Protein AF-A0A8B6DSH9-F1 (afdb_monomer_lite)

Sequence (135 aa):
MNLYIEGAKVLNAVKQKKSSVKTLVYSSQYDNKKQLLALVCETLRYGSYLSDIADKVDLLKTEHLLKYDNSLAEALLFDFLIGKKGLVRAGRLKQTMTRHKTDIQKAYQKICEEAGVTSLSEVMDEQGLMTRCTK

Secondary structure (DSSP, 8-state):
--HHHHHHHHHHHHHTTSS-HHHHHHTSS-S-HHHHHHHHHHHHHTHHHHHHHHHHTTHHHH-TTTTT-HHHHHHHHHHHHT-TT-S-S-THHHHHHHHTHHHHHHHHHHHHHHTT-SSHHHHHHHHTTS-----

Radius of gyration: 14.53 Å; chains: 1; bounding box: 32×36×32 Å

Organism: Mytilus galloprovincialis (NCBI:txid29158)

Foldseek 3Di:
DFLLVLLLVLLVCVVVVVDDSLVSLVPTPDPCSVVSSVLNVQLVLCVVVQLQLCVQLVLLVVDPVCVVGSSSSSSQLCCCAVNPVHDDPVPVSVVSCVVCVVSSVVSQVVVCVVLVHPGPVVSSVVVVPPPPPDD

pLDDT: mean 79.42, std 13.48, range [35.94, 90.69]

Structure (mmCIF, N/CA/C/O backbone):
data_AF-A0A8B6DSH9-F1
#
_entry.id   AF-A0A8B6DSH9-F1
#
loop_
_atom_site.group_PDB
_atom_site.id
_atom_site.type_symbol
_atom_site.label_atom_id
_atom_site.label_alt_id
_atom_site.label_comp_id
_atom_site.label_asym_id
_atom_site.label_entity_id
_atom_site.label_seq_id
_atom_site.pdbx_PDB_ins_code
_atom_site.Cartn_x
_atom_site.Cartn_y
_atom_site.Cartn_z
_atom_site.occupancy
_atom_site.B_iso_or_equiv
_atom_site.auth_seq_id
_atom_site.auth_comp_id
_atom_site.auth_asym_id
_atom_site.auth_atom_id
_atom_site.pdbx_PDB_model_num
ATOM 1 N N . MET A 1 1 ? 14.110 3.887 -13.548 1.00 70.69 1 MET A N 1
ATOM 2 C CA . MET A 1 1 ? 12.747 3.330 -13.345 1.00 70.69 1 MET A CA 1
ATOM 3 C C . MET A 1 1 ? 12.158 3.810 -12.025 1.00 70.69 1 MET A C 1
ATOM 5 O O . MET A 1 1 ? 12.915 4.137 -11.118 1.00 70.69 1 MET A O 1
ATOM 9 N N . ASN A 1 2 ? 10.829 3.880 -11.918 1.00 84.44 2 ASN A N 1
ATOM 10 C CA . ASN A 1 2 ? 10.150 4.242 -10.670 1.00 84.44 2 ASN A CA 1
ATOM 11 C C . ASN A 1 2 ? 10.091 3.022 -9.729 1.00 84.44 2 ASN A C 1
ATOM 13 O O . ASN A 1 2 ? 9.741 1.931 -10.178 1.00 84.44 2 ASN A O 1
ATOM 17 N N . LEU A 1 3 ? 10.420 3.218 -8.447 1.00 86.88 3 LEU A N 1
ATOM 18 C CA . LEU A 1 3 ? 10.449 2.173 -7.418 1.00 86.88 3 LEU A CA 1
ATOM 19 C C . LEU A 1 3 ? 9.116 1.417 -7.334 1.00 86.88 3 LEU A C 1
ATOM 21 O O . LEU A 1 3 ? 9.118 0.192 -7.326 1.00 86.88 3 LEU A O 1
ATOM 25 N N . TYR A 1 4 ? 7.992 2.136 -7.317 1.00 88.19 4 TYR A N 1
ATOM 26 C CA . TYR A 1 4 ? 6.668 1.529 -7.132 1.00 88.19 4 TYR A CA 1
ATOM 27 C C . TYR A 1 4 ? 6.225 0.715 -8.344 1.00 88.19 4 TYR A C 1
ATOM 29 O O . TYR A 1 4 ? 5.637 -0.346 -8.186 1.00 88.19 4 TYR A O 1
ATOM 37 N N . ILE A 1 5 ? 6.552 1.175 -9.554 1.00 87.94 5 ILE A N 1
ATOM 38 C CA . ILE A 1 5 ? 6.211 0.460 -10.791 1.00 87.94 5 ILE A CA 1
ATOM 39 C C . ILE A 1 5 ? 6.993 -0.856 -10.864 1.00 87.94 5 ILE A C 1
ATOM 41 O O . ILE A 1 5 ? 6.425 -1.900 -11.171 1.00 87.94 5 ILE A O 1
ATOM 45 N N . GLU A 1 6 ? 8.287 -0.831 -10.538 1.00 89.56 6 GLU A N 1
ATOM 46 C CA . GLU A 1 6 ? 9.083 -2.060 -10.459 1.00 89.56 6 GLU A CA 1
ATOM 47 C C . GLU A 1 6 ? 8.635 -2.959 -9.298 1.00 89.56 6 GLU A C 1
ATOM 49 O O . GLU A 1 6 ? 8.566 -4.175 -9.458 1.00 89.56 6 GLU A O 1
ATOM 54 N N . GLY A 1 7 ? 8.252 -2.377 -8.158 1.00 89.56 7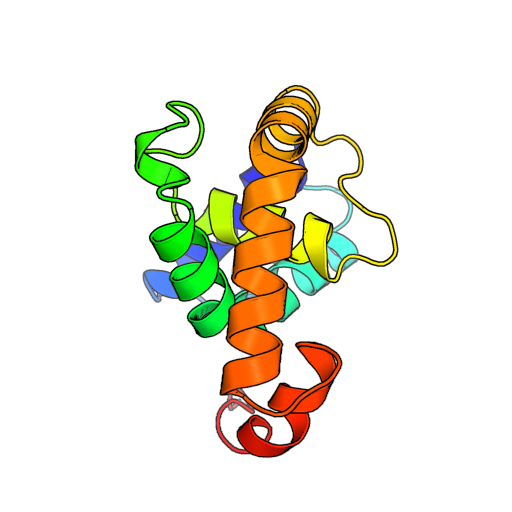 GLY A N 1
ATOM 55 C CA . GLY A 1 7 ? 7.665 -3.101 -7.028 1.00 89.56 7 GLY A CA 1
ATOM 56 C C . GLY A 1 7 ? 6.388 -3.837 -7.413 1.00 89.56 7 GLY A C 1
ATOM 57 O O . GLY A 1 7 ? 6.275 -5.030 -7.154 1.00 89.56 7 GLY A O 1
ATOM 58 N N . ALA A 1 8 ? 5.473 -3.165 -8.114 1.00 90.00 8 ALA A N 1
ATOM 59 C CA . ALA A 1 8 ? 4.231 -3.750 -8.608 1.00 90.00 8 ALA A CA 1
ATOM 60 C C . ALA A 1 8 ? 4.483 -4.916 -9.571 1.00 90.00 8 ALA A C 1
ATOM 62 O O . ALA A 1 8 ? 3.851 -5.963 -9.446 1.00 90.00 8 ALA A O 1
ATOM 63 N N . LYS A 1 9 ? 5.458 -4.787 -10.484 1.00 90.12 9 LYS A N 1
ATOM 64 C CA . LYS A 1 9 ? 5.860 -5.885 -11.380 1.00 90.12 9 LYS A CA 1
ATOM 65 C C . LYS A 1 9 ? 6.345 -7.105 -10.603 1.00 90.12 9 LYS A C 1
ATOM 67 O O . LYS A 1 9 ? 5.926 -8.224 -10.903 1.00 90.12 9 LYS A O 1
ATOM 72 N N . VAL A 1 10 ? 7.209 -6.896 -9.607 1.00 90.69 10 VAL A N 1
ATOM 73 C CA . VAL A 1 10 ? 7.704 -7.979 -8.749 1.00 90.69 10 VAL A CA 1
ATOM 74 C C . VAL A 1 10 ? 6.549 -8.596 -7.960 1.00 90.69 10 VAL A C 1
ATOM 76 O O . VAL A 1 10 ? 6.392 -9.811 -7.991 1.00 90.69 10 VAL A O 1
ATOM 79 N N . LEU A 1 11 ? 5.707 -7.786 -7.316 1.00 89.50 11 LEU A N 1
ATOM 80 C CA . LEU A 1 11 ? 4.532 -8.240 -6.565 1.00 89.50 11 LEU A CA 1
ATOM 81 C C . LEU A 1 11 ? 3.591 -9.084 -7.430 1.00 89.50 11 LEU A C 1
ATOM 83 O O . LEU A 1 11 ? 3.210 -10.179 -7.027 1.00 89.50 11 LEU A O 1
ATOM 87 N N . ASN A 1 12 ? 3.278 -8.629 -8.644 1.00 89.62 12 ASN A N 1
ATOM 88 C CA . ASN A 1 12 ? 2.464 -9.380 -9.598 1.00 89.62 12 ASN A CA 1
ATOM 89 C C . ASN A 1 12 ? 3.114 -10.719 -9.965 1.00 89.62 12 ASN A C 1
ATOM 91 O O . ASN A 1 12 ? 2.434 -11.742 -9.997 1.00 89.62 12 ASN A O 1
ATOM 95 N N . ALA A 1 13 ? 4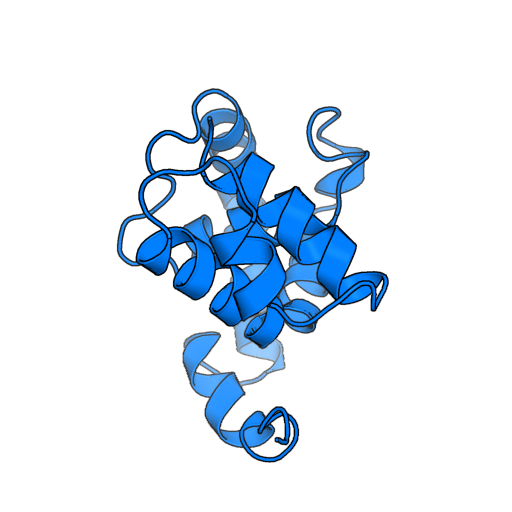.426 -10.744 -10.213 1.00 89.12 13 ALA A N 1
ATOM 96 C CA . ALA A 1 13 ? 5.143 -11.978 -10.524 1.00 89.12 13 ALA A CA 1
ATOM 97 C C . ALA A 1 13 ? 5.181 -12.961 -9.337 1.00 89.12 13 ALA A C 1
ATOM 99 O O . ALA A 1 13 ? 5.041 -14.168 -9.546 1.00 89.12 13 ALA A O 1
ATOM 100 N N . VAL A 1 14 ? 5.298 -12.453 -8.105 1.00 87.94 14 VAL A N 1
ATOM 101 C CA . VAL A 1 14 ? 5.214 -13.252 -6.870 1.00 87.94 14 VAL A CA 1
ATOM 102 C C . VAL A 1 14 ? 3.803 -13.812 -6.683 1.00 87.94 14 VAL A C 1
ATOM 104 O O . VAL A 1 14 ? 3.654 -15.012 -6.462 1.00 87.94 14 VAL A O 1
ATOM 107 N N . LYS A 1 15 ? 2.761 -12.984 -6.835 1.00 83.75 15 LYS A N 1
ATOM 108 C CA . LYS A 1 15 ? 1.350 -13.410 -6.754 1.00 83.75 15 LYS A CA 1
ATOM 109 C C . LYS A 1 15 ? 1.008 -14.461 -7.817 1.00 83.75 15 LYS A C 1
ATOM 111 O O . LYS A 1 15 ? 0.276 -15.403 -7.538 1.00 83.75 15 LYS A O 1
ATOM 116 N N . GLN A 1 16 ? 1.607 -14.356 -9.005 1.00 86.81 16 GLN A N 1
ATOM 117 C CA . GLN A 1 16 ? 1.513 -15.350 -10.083 1.00 86.81 16 GLN A CA 1
ATOM 118 C C . GLN A 1 16 ? 2.400 -16.592 -9.863 1.00 86.81 16 GLN A C 1
ATOM 120 O O . GLN A 1 16 ? 2.490 -17.432 -10.755 1.00 86.81 16 GLN A O 1
ATOM 125 N N . LYS A 1 17 ? 3.075 -16.716 -8.710 1.00 84.00 17 LYS A N 1
ATOM 126 C CA . LYS A 1 17 ? 3.975 -17.827 -8.352 1.00 84.00 17 LYS A CA 1
ATOM 127 C C . LYS A 1 17 ? 5.065 -18.108 -9.398 1.00 84.00 17 LYS A C 1
ATOM 129 O O . LYS A 1 17 ? 5.512 -19.242 -9.534 1.00 84.00 17 LYS A O 1
ATOM 134 N N . LYS A 1 18 ? 5.519 -17.082 -10.131 1.00 82.62 18 LYS A N 1
ATOM 135 C CA . LYS A 1 18 ? 6.534 -17.245 -11.188 1.00 82.62 18 LYS A CA 1
ATOM 136 C C . LYS A 1 18 ? 7.903 -17.623 -10.628 1.00 82.62 18 LYS A C 1
ATOM 138 O O . LYS A 1 18 ? 8.610 -18.420 -11.232 1.00 82.62 18 LYS A O 1
ATOM 143 N N . SER A 1 19 ? 8.289 -17.025 -9.502 1.00 86.38 19 SER A N 1
ATOM 144 C CA . SER A 1 19 ? 9.536 -17.315 -8.786 1.00 86.38 19 SER A CA 1
ATOM 145 C C . SER A 1 19 ? 9.564 -16.618 -7.417 1.00 86.38 19 SER A C 1
ATOM 147 O O . SER A 1 19 ? 8.630 -15.905 -7.046 1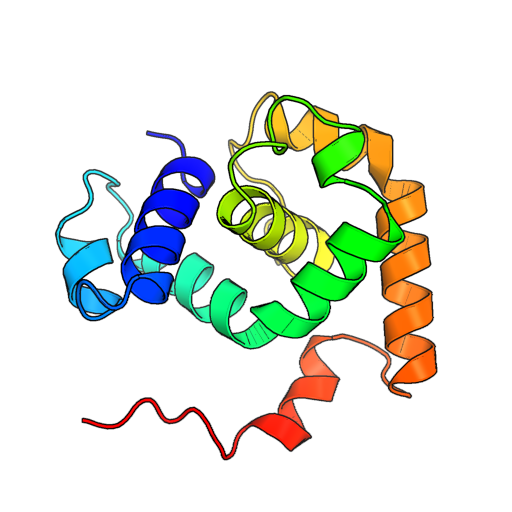.00 86.38 19 SER A O 1
ATOM 149 N N . SER A 1 20 ? 10.631 -16.847 -6.644 1.00 85.81 20 SER A N 1
ATOM 150 C CA . SER A 1 20 ? 10.825 -16.232 -5.326 1.00 85.81 20 SER A CA 1
ATOM 151 C C . SER A 1 20 ? 11.075 -14.720 -5.416 1.00 85.81 20 SER A C 1
ATOM 153 O O . SER A 1 20 ? 11.696 -14.230 -6.363 1.00 85.81 20 SER A O 1
ATOM 155 N N . VAL A 1 21 ? 10.655 -13.986 -4.376 1.00 86.50 21 VAL A N 1
ATOM 156 C CA . VAL A 1 21 ? 10.796 -12.523 -4.265 1.00 86.50 21 VAL A CA 1
ATOM 157 C C . VAL A 1 21 ? 12.240 -12.081 -4.505 1.00 86.50 21 VAL A C 1
ATOM 159 O O . VAL A 1 21 ? 12.479 -11.151 -5.272 1.00 86.50 21 VAL A O 1
ATOM 162 N N . LYS A 1 22 ? 13.220 -12.770 -3.898 1.00 86.31 22 LYS A N 1
ATOM 163 C CA . LYS A 1 22 ? 14.644 -12.446 -4.077 1.00 86.31 22 LYS A CA 1
ATOM 164 C C . LYS A 1 22 ? 15.029 -12.501 -5.553 1.00 86.31 22 LYS A C 1
ATOM 166 O O . LYS A 1 22 ? 15.527 -11.511 -6.078 1.00 86.31 22 LYS A O 1
ATOM 171 N N . THR A 1 23 ? 14.757 -13.614 -6.228 1.00 89.44 23 THR A N 1
ATOM 172 C CA . THR A 1 23 ? 15.109 -13.813 -7.641 1.00 89.44 23 THR A CA 1
ATOM 173 C C . THR A 1 23 ? 14.519 -12.718 -8.528 1.00 89.44 23 THR A C 1
ATOM 175 O O . THR A 1 23 ? 15.233 -12.138 -9.342 1.00 89.44 23 THR A O 1
ATOM 178 N N . LEU A 1 24 ? 13.248 -12.366 -8.319 1.00 88.56 24 LEU A N 1
ATOM 179 C CA . LEU A 1 24 ? 12.567 -11.319 -9.086 1.00 88.56 24 LEU A CA 1
ATOM 180 C C . LEU A 1 24 ? 13.153 -9.925 -8.842 1.00 88.56 24 LEU A C 1
ATOM 182 O O . LEU A 1 24 ? 13.316 -9.150 -9.783 1.00 88.56 24 LEU A O 1
ATOM 186 N N . VAL A 1 25 ? 13.514 -9.605 -7.598 1.00 89.00 25 VAL A N 1
ATOM 187 C CA . VAL A 1 25 ? 14.140 -8.320 -7.264 1.00 89.00 25 VAL A CA 1
ATOM 188 C C . VAL A 1 25 ? 15.533 -8.207 -7.879 1.00 89.00 25 VAL A C 1
ATOM 190 O O . VAL A 1 25 ? 15.847 -7.181 -8.487 1.00 89.00 25 VAL A O 1
ATOM 193 N N . TYR A 1 26 ? 16.362 -9.247 -7.760 1.00 88.50 26 TYR A N 1
ATOM 194 C CA . TYR A 1 26 ? 17.705 -9.256 -8.350 1.00 88.50 26 TYR A CA 1
ATOM 195 C C . TYR A 1 26 ? 17.663 -9.231 -9.881 1.00 88.50 26 TYR A C 1
ATOM 197 O O . TYR A 1 26 ? 18.505 -8.572 -10.485 1.00 88.50 26 TYR A O 1
ATOM 205 N N . SER A 1 27 ? 16.647 -9.847 -10.489 1.00 87.38 27 SER A N 1
ATOM 206 C CA . SER A 1 27 ? 16.400 -9.796 -11.933 1.00 87.38 27 SER A CA 1
ATOM 207 C C . SER A 1 27 ? 15.806 -8.468 -12.423 1.00 87.38 27 SER A C 1
ATOM 209 O O . SER A 1 27 ? 15.724 -8.263 -13.635 1.00 87.38 27 SER A O 1
ATOM 211 N N . SER A 1 28 ? 15.353 -7.572 -11.538 1.00 87.44 28 SER A N 1
ATOM 212 C CA . SER A 1 28 ? 14.778 -6.290 -11.966 1.00 87.44 28 SER A CA 1
ATOM 213 C C . SER A 1 28 ? 15.854 -5.359 -12.538 1.00 87.44 28 SER A C 1
ATOM 215 O O . SER A 1 28 ? 17.049 -5.580 -12.345 1.00 87.44 28 SER A O 1
ATOM 217 N N . GLN A 1 29 ? 15.461 -4.261 -13.180 1.00 84.06 29 GLN A N 1
ATOM 218 C CA . GLN A 1 29 ? 16.410 -3.225 -13.623 1.00 84.06 29 GLN A CA 1
ATOM 219 C C . GLN A 1 29 ? 16.541 -2.055 -12.635 1.00 84.06 29 GLN A C 1
ATOM 221 O O . GLN A 1 29 ? 17.139 -1.031 -12.941 1.00 84.06 29 GLN A O 1
ATOM 226 N N . TYR A 1 30 ? 15.975 -2.180 -11.432 1.00 86.69 30 TYR A N 1
ATOM 227 C CA . TYR A 1 30 ? 16.062 -1.137 -10.413 1.00 86.69 30 TYR A CA 1
ATOM 228 C C . TYR A 1 30 ? 17.406 -1.185 -9.674 1.00 86.69 30 TYR A C 1
ATOM 230 O O . TYR A 1 30 ? 17.767 -2.246 -9.167 1.00 86.69 30 TYR A O 1
ATOM 238 N N . ASP A 1 31 ? 18.115 -0.060 -9.561 1.00 85.56 31 ASP A N 1
ATOM 239 C CA . ASP A 1 31 ? 19.457 -0.002 -8.957 1.00 85.56 31 ASP A CA 1
ATOM 240 C C . ASP A 1 31 ? 19.471 -0.446 -7.484 1.00 85.56 31 ASP A C 1
ATOM 242 O O . ASP A 1 31 ? 20.241 -1.315 -7.071 1.00 85.56 31 ASP A O 1
ATOM 246 N N . ASN A 1 32 ? 18.561 0.098 -6.671 1.00 88.12 32 ASN A N 1
ATOM 247 C CA . ASN A 1 32 ? 18.531 -0.157 -5.231 1.00 88.12 32 ASN A CA 1
ATOM 248 C C . ASN A 1 32 ? 17.746 -1.434 -4.891 1.00 88.12 32 ASN A C 1
ATOM 250 O O . ASN A 1 32 ? 16.634 -1.384 -4.360 1.00 88.12 32 ASN A O 1
ATOM 254 N N . LYS A 1 33 ? 18.356 -2.600 -5.135 1.00 88.25 33 LYS A N 1
ATOM 255 C CA . LYS A 1 33 ? 17.769 -3.927 -4.849 1.00 88.25 33 LYS A CA 1
ATOM 256 C C . LYS A 1 33 ? 17.261 -4.079 -3.419 1.00 88.25 33 LYS A C 1
ATOM 258 O O . LYS A 1 33 ? 16.168 -4.591 -3.211 1.00 88.25 33 LYS A O 1
ATOM 263 N N . LYS A 1 34 ? 18.025 -3.598 -2.433 1.00 87.50 34 LYS A N 1
ATOM 264 C CA . LYS A 1 34 ? 17.645 -3.666 -1.011 1.00 87.50 34 LYS A CA 1
ATOM 265 C C . LYS A 1 34 ? 16.353 -2.900 -0.724 1.00 87.50 34 LYS A C 1
ATOM 267 O O . LYS A 1 34 ? 15.507 -3.396 0.008 1.00 87.50 34 LYS A O 1
ATOM 272 N N . GLN A 1 35 ? 16.198 -1.718 -1.322 1.00 87.31 35 GLN A N 1
ATOM 273 C CA . GLN A 1 35 ? 15.005 -0.891 -1.147 1.00 87.31 35 GLN A CA 1
ATOM 274 C C . GLN A 1 35 ? 13.784 -1.538 -1.802 1.00 87.31 35 GLN A C 1
ATOM 276 O O . GLN A 1 35 ? 12.721 -1.584 -1.194 1.00 87.31 35 GLN A O 1
ATOM 281 N N . LEU A 1 36 ? 13.949 -2.073 -3.015 1.00 88.56 36 LEU A N 1
ATOM 282 C CA . LEU A 1 36 ? 12.881 -2.782 -3.715 1.00 88.56 36 LEU A CA 1
ATOM 283 C C . LEU A 1 36 ? 12.455 -4.047 -2.959 1.00 88.56 36 LEU A C 1
ATOM 285 O O . LEU A 1 36 ? 11.264 -4.281 -2.790 1.00 88.56 36 LEU A O 1
ATOM 289 N N . LEU A 1 37 ? 13.418 -4.831 -2.464 1.00 87.88 37 LEU A N 1
ATOM 290 C CA . LEU A 1 37 ? 13.142 -6.028 -1.672 1.00 87.88 37 LEU A CA 1
ATOM 291 C C . LEU A 1 37 ? 12.376 -5.692 -0.392 1.00 87.88 37 LEU A C 1
ATOM 293 O O . LEU A 1 37 ? 11.393 -6.361 -0.098 1.00 87.88 37 LEU A O 1
ATOM 297 N N . ALA A 1 38 ? 12.808 -4.661 0.341 1.00 88.25 38 ALA A N 1
ATOM 298 C CA . ALA A 1 38 ? 12.128 -4.218 1.555 1.00 88.25 38 ALA A CA 1
ATOM 299 C C . ALA A 1 38 ? 10.679 -3.813 1.256 1.00 88.25 38 ALA A C 1
ATOM 301 O O . ALA A 1 38 ? 9.768 -4.383 1.845 1.00 88.25 38 ALA A O 1
ATOM 302 N N . LEU A 1 39 ? 10.469 -2.937 0.265 1.00 87.75 39 LEU A N 1
ATOM 303 C CA . LEU A 1 39 ? 9.134 -2.476 -0.118 1.00 87.75 39 LEU A CA 1
ATOM 304 C C . LEU A 1 39 ? 8.209 -3.642 -0.489 1.00 87.75 39 LEU A C 1
ATOM 306 O O . LEU A 1 39 ? 7.078 -3.706 -0.017 1.00 87.75 39 LEU A O 1
ATOM 310 N N . VAL A 1 40 ? 8.681 -4.574 -1.321 1.00 89.06 40 VAL A N 1
ATOM 311 C CA . VAL A 1 40 ? 7.879 -5.723 -1.770 1.00 89.06 40 VAL A CA 1
ATOM 312 C C . VAL A 1 40 ? 7.555 -6.656 -0.606 1.00 89.06 40 VAL A C 1
ATOM 314 O O . VAL A 1 40 ? 6.403 -7.053 -0.453 1.00 89.06 40 VAL A O 1
ATOM 317 N N . CYS A 1 41 ? 8.546 -7.000 0.221 1.00 87.56 41 CYS A N 1
ATOM 318 C CA . CYS A 1 41 ? 8.333 -7.870 1.375 1.00 87.56 41 CYS A CA 1
ATOM 319 C C . CYS A 1 41 ? 7.350 -7.252 2.368 1.00 87.56 41 CYS A C 1
ATOM 321 O O . CYS A 1 41 ? 6.448 -7.945 2.827 1.00 87.56 41 CYS A O 1
ATOM 323 N N . GLU A 1 42 ? 7.500 -5.965 2.679 1.00 86.56 42 GLU A N 1
ATOM 324 C CA . GLU A 1 42 ? 6.585 -5.270 3.580 1.00 86.56 42 GLU A CA 1
ATOM 325 C C . GLU A 1 42 ? 5.176 -5.194 2.982 1.00 86.56 42 GLU A C 1
ATOM 327 O O . GLU A 1 42 ? 4.220 -5.576 3.648 1.00 86.56 42 GLU A O 1
ATOM 332 N N . THR A 1 43 ? 5.040 -4.833 1.704 1.00 88.75 43 THR A N 1
ATOM 333 C CA . THR A 1 43 ? 3.730 -4.775 1.031 1.00 88.75 43 THR A CA 1
ATOM 334 C C . THR A 1 43 ? 3.015 -6.129 1.062 1.00 88.75 43 THR A C 1
ATOM 336 O O . THR A 1 43 ? 1.841 -6.187 1.409 1.00 88.75 43 THR A O 1
ATOM 339 N N . LEU A 1 44 ? 3.716 -7.234 0.771 1.00 86.50 44 LEU A N 1
ATOM 340 C CA . LEU A 1 44 ? 3.143 -8.585 0.866 1.00 86.50 44 LEU A CA 1
ATOM 341 C C . LEU A 1 44 ? 2.707 -8.925 2.291 1.00 86.50 44 LEU A C 1
ATOM 343 O O . LEU A 1 44 ? 1.692 -9.589 2.480 1.00 86.50 44 LEU A O 1
ATOM 347 N N . ARG A 1 45 ? 3.466 -8.466 3.290 1.00 83.62 45 ARG A N 1
ATOM 348 C CA . ARG A 1 45 ? 3.187 -8.722 4.704 1.00 83.62 45 ARG A CA 1
ATOM 349 C C . ARG A 1 45 ? 1.868 -8.081 5.149 1.00 83.62 45 ARG A C 1
ATOM 351 O O . ARG A 1 45 ? 1.162 -8.670 5.956 1.00 83.62 45 ARG A O 1
ATOM 358 N N . TYR A 1 46 ? 1.539 -6.904 4.617 1.00 83.06 46 TYR A N 1
ATOM 359 C CA . TYR A 1 46 ? 0.299 -6.174 4.911 1.00 83.06 46 TYR A CA 1
ATOM 360 C C . TYR A 1 46 ? -0.769 -6.314 3.815 1.00 83.06 46 TYR A C 1
ATOM 362 O O . TYR A 1 46 ? -1.783 -5.624 3.870 1.00 83.06 46 TYR A O 1
ATOM 370 N N . GLY A 1 47 ? -0.560 -7.187 2.823 1.00 83.00 47 GLY A N 1
ATOM 371 C CA . GLY A 1 47 ? -1.356 -7.227 1.592 1.00 83.00 47 GLY A CA 1
ATOM 372 C C . GLY A 1 47 ? -2.866 -7.307 1.823 1.00 83.00 47 GLY A C 1
ATOM 373 O O . GLY A 1 47 ? -3.607 -6.579 1.173 1.00 83.00 47 GLY A O 1
ATOM 374 N N . SER A 1 48 ? -3.317 -8.115 2.789 1.00 82.62 48 SER A N 1
ATOM 375 C CA . SER A 1 48 ? -4.743 -8.256 3.121 1.00 82.62 48 SER A CA 1
ATOM 376 C C . SER A 1 48 ? -5.359 -6.934 3.591 1.00 82.62 48 SER A C 1
ATOM 378 O O . SER A 1 48 ? -6.301 -6.443 2.983 1.00 82.62 48 SER A O 1
ATOM 380 N N . TYR A 1 49 ? -4.752 -6.293 4.594 1.00 84.19 49 TYR A N 1
ATOM 381 C CA . TYR A 1 49 ? -5.214 -5.001 5.111 1.00 84.19 49 TYR A CA 1
ATOM 382 C C . TYR A 1 49 ? -5.128 -3.888 4.064 1.00 84.19 49 TYR A C 1
ATOM 384 O O . TYR A 1 49 ? -5.988 -3.015 4.004 1.00 84.19 49 TYR A O 1
ATOM 392 N N . LEU A 1 50 ? -4.084 -3.899 3.230 1.00 85.62 50 LEU A N 1
ATOM 393 C CA . LEU A 1 50 ? -3.927 -2.918 2.157 1.00 85.62 50 LEU A CA 1
ATOM 394 C C . LEU A 1 50 ? -5.005 -3.083 1.082 1.00 85.62 50 LEU A C 1
ATOM 396 O O . LEU A 1 50 ? -5.489 -2.074 0.570 1.00 85.62 50 LEU A O 1
ATOM 400 N N . SER A 1 51 ? -5.398 -4.322 0.772 1.00 85.31 51 SER A N 1
ATOM 401 C CA . SER A 1 51 ? -6.521 -4.606 -0.124 1.00 85.31 51 SER A CA 1
ATOM 402 C C . SER A 1 51 ? -7.833 -4.100 0.472 1.00 85.31 51 SER A C 1
ATOM 404 O O . SER A 1 51 ? -8.550 -3.370 -0.204 1.00 85.31 51 SER A O 1
ATOM 406 N N . ASP A 1 52 ? -8.096 -4.374 1.753 1.00 85.94 52 ASP A N 1
ATOM 407 C CA . ASP A 1 52 ? -9.313 -3.907 2.430 1.00 85.94 52 ASP A CA 1
ATOM 408 C C . ASP A 1 52 ? -9.406 -2.375 2.455 1.00 85.94 52 ASP A C 1
ATOM 410 O O . ASP A 1 52 ? -10.472 -1.800 2.229 1.00 85.94 52 ASP A O 1
ATOM 414 N N . ILE A 1 53 ? -8.281 -1.688 2.692 1.00 86.44 53 ILE A N 1
ATOM 415 C CA . ILE A 1 53 ? -8.215 -0.225 2.591 1.00 86.44 53 ILE A CA 1
ATOM 416 C C . ILE A 1 53 ? -8.531 0.202 1.159 1.00 86.44 53 ILE A C 1
ATOM 418 O O . ILE A 1 53 ? -9.387 1.063 0.973 1.00 86.44 53 ILE A O 1
ATOM 422 N N . ALA A 1 54 ? -7.866 -0.385 0.158 1.00 85.75 54 ALA A N 1
ATOM 423 C CA . ALA A 1 54 ? -8.065 -0.036 -1.247 1.00 85.75 54 ALA A CA 1
ATOM 424 C C . ALA A 1 54 ? -9.530 -0.193 -1.689 1.00 85.75 54 ALA A C 1
ATOM 426 O O . ALA A 1 54 ? -10.027 0.662 -2.428 1.00 85.75 54 ALA A O 1
ATOM 427 N N . ASP A 1 55 ? -10.211 -1.229 -1.195 1.00 85.88 55 ASP A N 1
ATOM 428 C CA . ASP A 1 55 ? -11.630 -1.482 -1.439 1.00 85.88 55 ASP A CA 1
ATOM 429 C C . ASP A 1 55 ? -12.529 -0.481 -0.696 1.00 85.88 55 ASP A C 1
ATOM 431 O O . ASP A 1 55 ? -13.443 0.077 -1.303 1.00 85.88 55 ASP A O 1
ATOM 435 N N . LYS A 1 56 ? -12.246 -0.157 0.579 1.00 84.56 56 LYS A N 1
ATOM 436 C CA . LYS A 1 56 ? -13.024 0.835 1.357 1.00 84.56 56 LYS A CA 1
ATOM 437 C C . LYS A 1 56 ? -12.986 2.247 0.755 1.00 84.56 56 LYS A C 1
ATOM 439 O O . LYS A 1 56 ? -13.945 2.995 0.936 1.00 84.56 56 LYS A O 1
ATOM 444 N N . VAL A 1 57 ? -11.900 2.630 0.077 1.00 84.62 57 VAL A N 1
ATOM 445 C CA . VAL A 1 57 ? -11.786 3.924 -0.629 1.00 84.62 57 VAL A CA 1
ATOM 446 C C . VAL A 1 57 ? -12.091 3.859 -2.126 1.00 84.62 57 VAL A C 1
ATOM 448 O O . VAL A 1 57 ? -11.939 4.869 -2.813 1.00 84.62 57 VAL A O 1
ATOM 451 N N . ASP A 1 58 ? -12.507 2.702 -2.655 1.00 81.88 58 ASP A N 1
ATOM 452 C CA . ASP A 1 58 ? -12.743 2.498 -4.093 1.00 81.88 58 ASP A CA 1
ATOM 453 C C . ASP A 1 58 ? -11.581 3.039 -4.960 1.00 81.88 58 ASP A C 1
ATOM 455 O O . ASP A 1 58 ? -11.760 3.584 -6.058 1.00 81.88 58 ASP A O 1
ATOM 459 N N . LEU A 1 59 ? -10.349 2.900 -4.459 1.00 78.31 59 LEU A N 1
ATOM 460 C CA . LEU A 1 59 ? -9.165 3.583 -4.991 1.00 78.31 59 LEU A CA 1
ATOM 461 C C . LEU A 1 59 ? -8.871 3.143 -6.433 1.00 78.31 59 LEU A C 1
ATOM 463 O O . LEU A 1 59 ? -8.506 3.950 -7.288 1.00 78.31 59 LEU A O 1
ATOM 467 N N . LEU A 1 60 ? -9.103 1.859 -6.715 1.00 75.44 60 LEU A N 1
ATOM 468 C CA . LEU A 1 60 ? -8.944 1.243 -8.034 1.00 75.44 60 LEU A CA 1
ATOM 469 C C . LEU A 1 60 ? -10.022 1.689 -9.033 1.00 75.44 60 LEU A C 1
ATOM 471 O O . LEU A 1 60 ? -9.777 1.705 -10.239 1.00 75.44 60 LEU A O 1
ATOM 475 N N . LYS A 1 61 ? -11.216 2.062 -8.560 1.00 75.56 61 LYS A N 1
ATOM 476 C CA . LYS A 1 61 ? -12.301 2.552 -9.425 1.00 75.56 61 LYS A CA 1
ATOM 477 C C . LYS A 1 61 ? -12.130 4.031 -9.745 1.00 75.56 61 LYS A C 1
ATOM 479 O O . LYS A 1 61 ? -12.410 4.447 -10.868 1.00 75.56 61 LYS A O 1
ATOM 484 N N . THR A 1 62 ? -11.650 4.793 -8.769 1.00 74.69 62 THR A N 1
ATOM 485 C CA . THR A 1 62 ? -11.556 6.252 -8.843 1.00 74.69 62 THR A CA 1
ATOM 486 C C . THR A 1 62 ? -10.334 6.718 -9.637 1.00 74.69 62 THR A C 1
ATOM 488 O O . THR A 1 62 ? -10.382 7.748 -10.305 1.00 74.69 62 THR A O 1
ATOM 491 N N . GLU A 1 63 ? -9.241 5.949 -9.630 1.00 78.62 63 GLU A N 1
ATOM 492 C CA . GLU A 1 63 ? -7.978 6.357 -10.250 1.00 78.62 63 GLU A CA 1
ATOM 493 C C . GLU A 1 63 ? -7.580 5.443 -11.414 1.00 78.62 63 GLU A C 1
ATOM 495 O O . GLU A 1 63 ? -7.088 4.328 -11.239 1.00 78.62 63 GLU A O 1
ATOM 500 N N . HIS A 1 64 ? -7.701 5.963 -12.639 1.00 72.69 64 HIS A N 1
ATOM 501 C CA . HIS A 1 64 ? -7.357 5.242 -13.872 1.00 72.69 64 HIS A CA 1
ATOM 502 C C . HIS A 1 64 ? -5.907 4.732 -13.921 1.00 72.69 64 HIS A C 1
ATOM 504 O O . HIS A 1 64 ? -5.638 3.733 -14.584 1.00 72.69 64 HIS A O 1
ATOM 510 N N . LEU A 1 65 ? -4.981 5.402 -13.225 1.00 69.50 65 LEU A N 1
ATOM 511 C CA . LEU A 1 65 ? -3.570 5.003 -13.140 1.00 69.50 65 LEU A CA 1
ATOM 512 C C . LEU A 1 65 ? -3.353 3.734 -12.304 1.00 69.50 65 LEU A C 1
ATOM 514 O O . LEU A 1 65 ? -2.344 3.060 -12.485 1.00 69.50 65 LEU A O 1
ATOM 518 N N . LEU A 1 66 ? -4.272 3.437 -11.385 1.00 74.62 66 LEU A N 1
ATOM 519 C CA . LEU A 1 66 ? -4.198 2.306 -10.456 1.00 74.62 66 LEU A CA 1
ATOM 520 C C . LEU A 1 66 ? -5.186 1.197 -10.822 1.00 74.62 66 LEU A C 1
ATOM 522 O O . LEU A 1 66 ? -4.989 0.053 -10.431 1.00 74.62 66 LEU A O 1
ATOM 526 N N . LYS A 1 67 ? -6.200 1.522 -11.631 1.00 67.06 67 LYS A N 1
ATOM 527 C CA . LYS A 1 67 ? -7.288 0.635 -12.057 1.00 67.06 67 LYS A CA 1
ATOM 528 C C . LYS A 1 67 ? -6.850 -0.722 -12.617 1.00 67.06 67 LYS A C 1
ATOM 530 O O . LYS A 1 67 ? -7.606 -1.681 -12.519 1.00 67.06 67 LYS A O 1
ATOM 535 N N . TYR A 1 68 ? -5.666 -0.803 -13.220 1.00 70.38 68 TYR A N 1
ATOM 536 C CA . TYR A 1 68 ? -5.170 -2.023 -13.865 1.00 70.38 68 TYR A CA 1
ATOM 537 C C . TYR A 1 68 ? -4.088 -2.761 -13.063 1.00 70.38 68 TYR A C 1
ATOM 539 O O . TYR A 1 68 ? -3.678 -3.843 -13.473 1.00 70.38 68 TYR A O 1
ATOM 547 N N . ASP A 1 69 ? -3.629 -2.212 -11.933 1.00 79.25 69 ASP A N 1
ATOM 548 C CA . ASP A 1 69 ? -2.520 -2.772 -11.155 1.00 79.25 69 ASP A CA 1
ATOM 549 C C . ASP A 1 69 ? -2.792 -2.693 -9.642 1.00 79.25 69 ASP A C 1
ATOM 551 O O . ASP A 1 69 ? -2.328 -1.789 -8.942 1.00 79.25 69 ASP A O 1
ATOM 555 N N . ASN A 1 70 ? -3.493 -3.698 -9.103 1.00 83.00 70 ASN A N 1
ATOM 556 C CA . ASN A 1 70 ? -3.777 -3.800 -7.661 1.00 83.00 70 ASN A CA 1
ATOM 557 C C . ASN A 1 70 ? -2.492 -3.781 -6.822 1.00 83.00 70 ASN A C 1
ATOM 559 O O . ASN A 1 70 ? -2.405 -3.104 -5.802 1.00 83.00 70 ASN A O 1
ATOM 563 N N . SER A 1 71 ? -1.449 -4.463 -7.298 1.00 86.75 71 SER A N 1
ATOM 564 C CA . SER A 1 71 ? -0.153 -4.501 -6.617 1.00 86.75 71 SER A CA 1
ATOM 565 C C . SER A 1 71 ? 0.550 -3.140 -6.569 1.00 86.75 71 SER A C 1
ATOM 567 O O . SER A 1 71 ? 1.360 -2.903 -5.675 1.00 86.75 71 SER A O 1
ATOM 569 N N . LEU A 1 72 ? 0.255 -2.231 -7.506 1.00 88.12 72 LEU A N 1
ATOM 570 C CA . LEU A 1 72 ? 0.772 -0.862 -7.459 1.00 88.12 72 LEU A CA 1
ATOM 571 C C . LEU A 1 72 ? 0.057 -0.046 -6.381 1.00 88.12 72 LEU A C 1
ATOM 573 O O . LEU A 1 72 ? 0.712 0.695 -5.650 1.00 88.12 72 LEU A O 1
ATOM 577 N N . ALA A 1 73 ? -1.264 -0.201 -6.264 1.00 87.88 73 ALA A N 1
ATOM 578 C CA . ALA A 1 73 ? -2.053 0.466 -5.235 1.00 87.88 73 ALA A CA 1
ATOM 579 C C . ALA A 1 73 ? -1.626 0.033 -3.824 1.00 87.88 73 ALA A C 1
ATOM 581 O O . ALA A 1 73 ? -1.380 0.890 -2.980 1.00 87.88 73 ALA A O 1
ATOM 582 N N . GLU A 1 74 ? -1.442 -1.271 -3.594 1.00 87.75 74 GLU A N 1
ATOM 583 C CA . GLU A 1 74 ? -0.971 -1.806 -2.308 1.00 87.75 74 GLU A CA 1
ATOM 584 C C . GLU A 1 74 ? 0.396 -1.226 -1.910 1.00 87.75 74 GLU A C 1
ATOM 586 O O . GLU A 1 74 ? 0.558 -0.724 -0.799 1.00 87.75 74 GLU A O 1
ATOM 591 N N . ALA A 1 75 ? 1.371 -1.231 -2.828 1.00 89.00 75 ALA A N 1
ATOM 592 C CA . ALA A 1 75 ? 2.713 -0.716 -2.548 1.00 89.00 75 ALA A CA 1
ATOM 593 C C . ALA A 1 75 ? 2.714 0.789 -2.229 1.00 89.00 75 ALA A C 1
ATOM 595 O O . ALA A 1 75 ? 3.500 1.257 -1.404 1.00 89.00 75 ALA A O 1
ATOM 596 N N . LEU A 1 76 ? 1.833 1.556 -2.879 1.00 88.50 76 LEU A N 1
ATOM 597 C CA . LEU A 1 76 ? 1.666 2.982 -2.609 1.00 88.50 76 LEU A CA 1
ATOM 598 C C . LEU A 1 76 ? 0.970 3.234 -1.272 1.00 88.50 76 LEU A C 1
ATOM 600 O O . LEU A 1 76 ? 1.418 4.101 -0.527 1.00 88.50 76 LEU A O 1
ATOM 604 N N . LEU A 1 77 ? -0.092 2.486 -0.961 1.00 88.25 77 LEU A N 1
ATOM 605 C CA . LEU A 1 77 ? -0.807 2.587 0.312 1.00 88.25 77 LEU A CA 1
ATOM 606 C C . LEU A 1 77 ? 0.113 2.259 1.485 1.00 88.25 77 LEU A C 1
ATOM 608 O O . LEU A 1 77 ? 0.137 3.004 2.463 1.00 88.25 77 LEU A O 1
ATOM 612 N N . PHE A 1 78 ? 0.918 1.202 1.356 1.00 88.06 78 PHE A N 1
ATOM 613 C CA . PHE A 1 78 ? 1.903 0.828 2.363 1.00 88.06 78 PHE A CA 1
ATOM 614 C C . PHE A 1 78 ? 2.859 1.986 2.670 1.00 88.06 78 PHE A C 1
ATOM 616 O O . PHE A 1 78 ? 2.974 2.419 3.816 1.00 88.06 78 PHE A O 1
ATOM 623 N N . ASP A 1 79 ? 3.515 2.532 1.647 1.00 87.19 79 ASP A N 1
ATOM 624 C CA . ASP A 1 79 ? 4.513 3.587 1.837 1.00 87.19 79 ASP A CA 1
ATOM 625 C C . ASP A 1 79 ? 3.873 4.941 2.214 1.00 87.19 79 ASP A C 1
ATOM 627 O O . ASP A 1 79 ? 4.521 5.813 2.786 1.00 87.19 79 ASP A O 1
ATOM 631 N N . PHE A 1 80 ? 2.581 5.127 1.928 1.00 86.69 80 PHE A N 1
ATOM 632 C CA . PHE A 1 80 ? 1.816 6.301 2.345 1.00 86.69 80 PHE A CA 1
ATOM 633 C C . PHE A 1 80 ? 1.385 6.255 3.817 1.00 86.69 80 PHE A C 1
ATOM 635 O O . PHE A 1 80 ? 1.385 7.292 4.479 1.00 86.69 80 PHE A O 1
ATOM 642 N N . LEU A 1 81 ? 1.004 5.077 4.316 1.00 83.56 81 LEU A N 1
ATOM 643 C CA . LEU A 1 81 ? 0.477 4.880 5.670 1.00 83.56 81 LEU A CA 1
ATOM 644 C C . LEU A 1 81 ? 1.572 4.536 6.685 1.00 83.56 81 LEU A C 1
ATOM 646 O O . LEU A 1 81 ? 1.603 5.095 7.776 1.00 83.56 81 LEU A O 1
ATOM 650 N N . ILE A 1 82 ? 2.460 3.610 6.320 1.00 80.88 82 ILE A N 1
ATOM 651 C CA . ILE A 1 82 ? 3.454 2.983 7.208 1.00 80.88 82 ILE A CA 1
ATOM 652 C C . ILE A 1 82 ? 4.878 3.417 6.836 1.00 80.88 82 ILE A C 1
ATOM 654 O O . ILE A 1 82 ? 5.796 3.385 7.661 1.00 80.88 82 ILE A O 1
ATOM 658 N N . GLY A 1 83 ? 5.081 3.839 5.588 1.00 73.50 83 GLY A N 1
ATOM 659 C CA . GLY A 1 83 ? 6.382 4.228 5.067 1.00 73.50 83 GLY A CA 1
ATOM 660 C C . GLY A 1 83 ? 7.042 5.341 5.878 1.00 73.50 83 GLY A C 1
ATOM 661 O O . GLY A 1 83 ? 6.641 6.502 5.827 1.00 73.50 83 GLY A O 1
ATOM 662 N N . LYS A 1 84 ? 8.155 5.019 6.551 1.00 67.38 84 LYS A N 1
ATOM 663 C CA . LYS A 1 84 ? 8.952 5.990 7.332 1.00 67.38 84 LYS A CA 1
ATOM 664 C C . LYS A 1 84 ? 9.482 7.164 6.499 1.00 67.38 84 LYS A C 1
ATOM 666 O O . LYS A 1 84 ? 9.831 8.201 7.053 1.00 67.38 84 LYS A O 1
ATOM 671 N N . LYS A 1 85 ? 9.610 6.983 5.180 1.00 67.19 85 LYS A N 1
ATOM 672 C CA . LYS A 1 85 ? 10.123 7.994 4.239 1.00 67.19 85 LYS A CA 1
ATOM 673 C C . LYS A 1 85 ? 9.021 8.628 3.381 1.00 67.19 85 LYS A C 1
ATOM 675 O O . LYS A 1 85 ? 9.306 9.590 2.665 1.00 67.19 85 LYS A O 1
ATOM 680 N N . GLY A 1 86 ? 7.791 8.115 3.460 1.00 68.88 86 GLY A N 1
ATOM 681 C CA . GLY A 1 86 ? 6.687 8.478 2.581 1.00 68.88 86 GLY A CA 1
ATOM 682 C C . GLY A 1 86 ? 6.957 8.176 1.101 1.00 68.88 86 GLY A C 1
ATOM 683 O O . GLY A 1 86 ? 7.975 7.602 0.726 1.00 68.88 86 GLY A O 1
ATOM 684 N N . LEU A 1 87 ? 6.058 8.649 0.232 1.00 78.25 87 LEU A N 1
ATOM 685 C CA . LEU A 1 87 ? 6.133 8.440 -1.218 1.00 78.25 87 LEU A CA 1
ATOM 686 C C . LEU A 1 87 ? 7.315 9.188 -1.873 1.00 78.25 87 LEU A C 1
ATOM 688 O O . LEU A 1 87 ? 7.176 10.329 -2.339 1.00 78.25 87 LEU A O 1
ATOM 692 N N . VAL A 1 88 ? 8.485 8.548 -1.937 1.00 70.50 88 VAL A N 1
ATOM 693 C CA . VAL A 1 88 ? 9.720 9.095 -2.519 1.00 70.50 88 VAL A CA 1
ATOM 694 C C . VAL A 1 88 ? 9.749 8.859 -4.029 1.00 70.50 88 VAL A C 1
ATOM 696 O O . VAL A 1 88 ? 9.692 7.732 -4.505 1.00 70.50 88 VAL A O 1
ATOM 699 N N . ARG A 1 89 ? 9.898 9.935 -4.816 1.00 73.56 89 ARG A N 1
ATOM 700 C CA . ARG A 1 89 ? 9.971 9.891 -6.297 1.00 73.56 89 ARG A CA 1
ATOM 701 C C . ARG A 1 89 ? 8.749 9.246 -6.982 1.00 73.56 89 ARG A C 1
ATOM 703 O O . ARG A 1 89 ? 8.836 8.842 -8.137 1.00 73.56 89 ARG A O 1
ATOM 710 N N . ALA A 1 90 ? 7.588 9.218 -6.322 1.00 77.69 90 ALA A N 1
ATOM 711 C CA . ALA A 1 90 ? 6.362 8.649 -6.891 1.00 77.69 90 ALA A CA 1
ATOM 712 C C . ALA A 1 90 ? 5.691 9.551 -7.958 1.00 77.69 90 ALA A C 1
ATOM 714 O O . ALA A 1 90 ? 4.822 9.098 -8.702 1.00 77.69 90 ALA A O 1
ATOM 715 N N . GLY A 1 91 ? 6.096 10.824 -8.072 1.00 81.81 91 GLY A N 1
ATOM 716 C CA . GLY A 1 91 ? 5.613 11.748 -9.105 1.00 81.81 91 GLY A CA 1
ATOM 717 C C . GLY A 1 91 ? 4.090 11.915 -9.077 1.00 81.81 91 GLY A C 1
ATOM 718 O O . GLY A 1 91 ? 3.523 12.266 -8.042 1.00 81.81 91 GLY A O 1
ATOM 719 N N . ARG A 1 92 ? 3.422 11.627 -10.203 1.00 81.31 92 ARG A N 1
ATOM 720 C CA . ARG A 1 92 ? 1.952 11.700 -10.325 1.00 81.31 92 ARG A CA 1
ATOM 721 C C . ARG A 1 92 ? 1.219 10.758 -9.361 1.00 81.31 92 ARG A C 1
ATOM 723 O O . ARG A 1 92 ? 0.156 11.121 -8.876 1.00 81.31 92 ARG A O 1
ATOM 730 N N . LEU A 1 93 ? 1.820 9.619 -8.998 1.00 83.12 93 LEU A N 1
ATOM 731 C CA . LEU A 1 93 ? 1.231 8.674 -8.039 1.00 83.12 93 LEU A CA 1
ATOM 732 C C . LEU A 1 93 ? 1.075 9.307 -6.650 1.00 83.12 93 LEU A C 1
ATOM 734 O O . LEU A 1 93 ? 0.076 9.087 -5.974 1.00 83.12 93 LEU A O 1
ATOM 738 N N . LYS A 1 94 ? 2.020 10.170 -6.246 1.00 83.75 94 LYS A N 1
ATOM 739 C CA . LYS A 1 94 ? 1.913 10.918 -4.985 1.00 83.75 94 LYS A CA 1
ATOM 740 C C . LYS A 1 94 ? 0.735 11.886 -5.005 1.00 83.75 94 LYS A C 1
ATOM 742 O O . LYS A 1 94 ? 0.048 12.013 -3.997 1.00 83.75 94 LYS A O 1
ATOM 747 N N . GLN A 1 95 ? 0.507 12.572 -6.126 1.00 83.69 95 GLN A N 1
ATOM 748 C CA . GLN A 1 95 ? -0.610 13.514 -6.252 1.00 83.69 95 GLN A CA 1
ATOM 749 C C . GLN A 1 95 ? -1.950 12.791 -6.142 1.00 83.69 95 GLN A C 1
ATOM 751 O O . GLN A 1 95 ? -2.804 13.228 -5.377 1.00 83.69 95 GLN A O 1
ATOM 756 N N . THR A 1 96 ? -2.087 11.652 -6.820 1.00 83.81 96 THR A N 1
ATOM 757 C CA . THR A 1 96 ? -3.242 10.761 -6.686 1.00 83.81 96 THR A CA 1
ATOM 758 C C . THR A 1 96 ? -3.469 10.339 -5.227 1.00 83.81 96 THR A C 1
ATOM 760 O O . THR A 1 96 ? -4.552 10.560 -4.697 1.00 83.81 96 THR A O 1
ATOM 763 N N . MET A 1 97 ? -2.445 9.837 -4.524 1.00 84.88 97 MET A N 1
ATOM 764 C CA . MET A 1 97 ? -2.584 9.462 -3.103 1.00 84.88 97 MET A CA 1
ATOM 765 C C . MET A 1 97 ? -2.924 10.650 -2.198 1.00 84.88 97 MET A C 1
ATOM 767 O O . MET A 1 97 ? -3.655 10.510 -1.225 1.00 84.88 97 MET A O 1
ATOM 771 N N . THR A 1 98 ? -2.419 11.842 -2.519 1.00 84.62 98 THR A N 1
ATOM 772 C CA . THR A 1 98 ? -2.681 13.049 -1.721 1.00 84.62 98 THR A CA 1
ATOM 773 C C . THR A 1 98 ? -4.126 13.525 -1.875 1.00 84.62 98 THR A C 1
ATOM 775 O O . THR A 1 98 ? -4.691 14.024 -0.907 1.00 84.62 98 THR A O 1
ATOM 778 N N . ARG A 1 99 ? -4.740 13.341 -3.053 1.00 85.94 99 ARG A N 1
ATOM 779 C CA . ARG A 1 99 ? -6.156 13.669 -3.296 1.00 85.94 99 ARG A CA 1
ATOM 780 C C . ARG A 1 99 ? -7.098 12.837 -2.432 1.00 85.94 99 ARG A C 1
ATOM 782 O O . ARG A 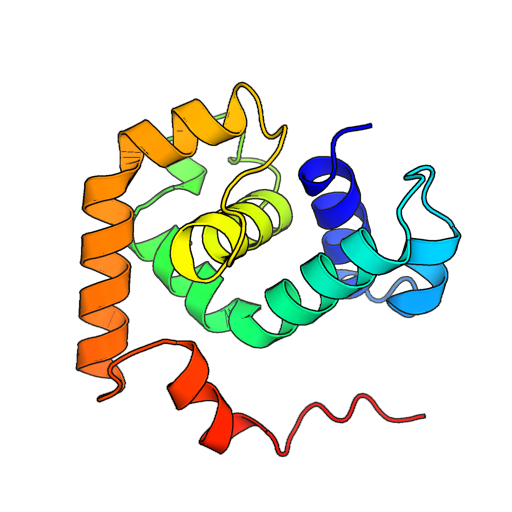1 99 ? -8.009 13.396 -1.842 1.00 85.94 99 ARG A O 1
ATOM 789 N N . HIS A 1 100 ? -6.810 11.545 -2.298 1.00 85.06 100 HIS A N 1
ATOM 790 C CA . HIS A 1 100 ? -7.598 10.604 -1.490 1.00 85.06 100 HIS A CA 1
ATOM 791 C C . HIS A 1 100 ? -7.081 10.467 -0.055 1.00 85.06 100 HIS A C 1
ATOM 793 O O . HIS A 1 100 ? -7.471 9.555 0.668 1.00 85.06 100 HIS A O 1
ATOM 799 N N . LYS A 1 101 ? -6.179 11.358 0.386 1.00 86.12 101 LYS A N 1
ATOM 800 C CA . LYS A 1 101 ? -5.512 11.258 1.693 1.00 86.12 101 LYS A CA 1
ATOM 801 C C . LYS A 1 101 ? -6.507 11.147 2.842 1.00 86.12 101 LYS A C 1
ATOM 803 O O . LYS A 1 101 ? -6.289 10.353 3.751 1.00 86.12 101 LYS A O 1
ATOM 808 N N . THR A 1 102 ? -7.549 11.971 2.829 1.00 87.12 102 THR A N 1
ATOM 809 C CA . THR A 1 102 ? -8.561 12.023 3.890 1.00 87.12 102 THR A CA 1
ATOM 810 C C . THR A 1 102 ? -9.325 10.715 3.992 1.00 87.12 102 THR A C 1
ATOM 812 O O . THR A 1 102 ? -9.488 10.188 5.090 1.00 87.12 102 THR A O 1
ATOM 815 N N . ASP A 1 103 ? -9.726 10.156 2.855 1.00 88.12 103 ASP A N 1
ATOM 816 C CA . ASP A 1 103 ? -10.513 8.930 2.821 1.00 88.12 103 ASP A CA 1
ATOM 817 C C . ASP A 1 103 ? -9.650 7.716 3.172 1.00 88.12 103 ASP A C 1
ATOM 819 O O . ASP A 1 103 ? -10.072 6.872 3.959 1.00 88.12 103 ASP A O 1
A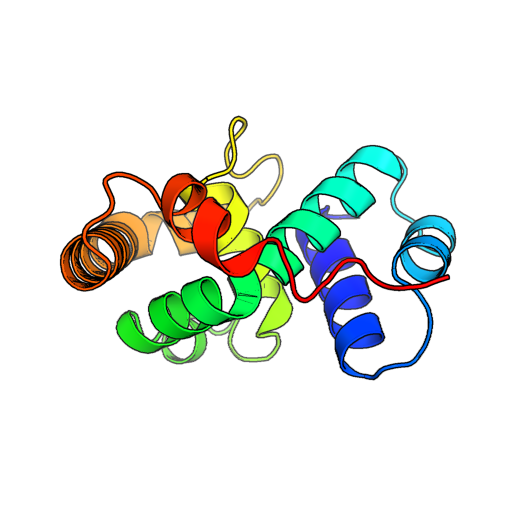TOM 823 N N . ILE A 1 104 ? -8.400 7.680 2.690 1.00 88.31 104 ILE A N 1
ATOM 824 C CA . ILE A 1 104 ? -7.423 6.636 3.029 1.00 88.31 104 ILE A CA 1
ATOM 825 C C . ILE A 1 104 ? -7.152 6.632 4.539 1.00 88.31 104 ILE A C 1
ATOM 827 O O . ILE A 1 104 ? -7.174 5.576 5.164 1.00 88.31 104 ILE A O 1
ATOM 831 N N . GLN A 1 105 ? -6.931 7.804 5.143 1.00 87.50 105 GLN A N 1
ATOM 832 C CA . GLN A 1 105 ? -6.712 7.930 6.589 1.00 87.50 105 GLN A CA 1
ATOM 833 C C . GLN A 1 105 ? -7.946 7.504 7.391 1.00 87.50 105 GLN A C 1
ATOM 835 O O . GLN A 1 105 ? -7.818 6.803 8.390 1.00 87.50 105 GLN A O 1
ATOM 840 N N . LYS A 1 106 ? -9.147 7.862 6.928 1.00 89.69 106 LYS A N 1
ATOM 841 C CA . LYS A 1 106 ? -10.405 7.459 7.565 1.00 89.69 106 LYS A CA 1
ATOM 842 C C . LYS A 1 106 ? -10.638 5.948 7.478 1.00 89.69 106 LYS A C 1
ATOM 844 O O . LYS A 1 106 ? -11.061 5.340 8.457 1.00 89.69 106 LYS A O 1
ATOM 849 N N . ALA A 1 107 ? -10.363 5.334 6.328 1.00 88.81 107 ALA A N 1
ATOM 850 C CA . ALA A 1 107 ? -10.450 3.886 6.148 1.00 88.81 107 ALA A CA 1
ATOM 851 C C . ALA A 1 107 ? -9.418 3.147 7.013 1.00 88.81 107 ALA A C 1
ATOM 853 O O . ALA A 1 107 ? -9.764 2.161 7.661 1.00 88.81 107 ALA A O 1
ATOM 854 N N . TYR A 1 108 ? -8.187 3.664 7.075 1.00 87.06 108 TYR A N 1
ATOM 855 C CA . TYR A 1 108 ? -7.125 3.153 7.938 1.00 87.06 108 TYR A CA 1
ATOM 856 C C . TYR A 1 108 ? -7.519 3.189 9.418 1.00 87.06 108 TYR A C 1
ATOM 858 O O . TYR A 1 108 ? -7.435 2.166 10.088 1.00 87.06 108 TYR A O 1
ATOM 866 N N . GLN A 1 109 ? -8.012 4.330 9.914 1.00 86.50 109 GLN A N 1
ATOM 867 C CA . GLN A 1 109 ? -8.468 4.463 11.301 1.00 86.50 109 GLN A CA 1
ATOM 868 C C . GLN A 1 109 ? -9.584 3.476 11.631 1.00 86.50 109 GLN A C 1
ATOM 870 O O . GLN A 1 109 ? -9.485 2.781 12.633 1.00 86.50 109 GLN A O 1
ATOM 875 N N . LYS A 1 110 ? -10.583 3.333 10.752 1.00 87.69 110 LYS A N 1
ATOM 876 C CA . LYS A 1 110 ? -11.651 2.342 10.943 1.00 87.69 110 LYS A CA 1
ATOM 877 C C . LYS A 1 110 ? -11.120 0.917 11.051 1.00 87.69 110 LYS A C 1
ATOM 879 O O . LYS A 1 110 ? -11.588 0.167 11.891 1.00 87.69 110 LYS A O 1
ATOM 884 N N . ILE A 1 111 ? -10.160 0.535 10.208 1.00 85.38 111 ILE A N 1
ATOM 885 C CA . ILE A 1 111 ? -9.563 -0.808 10.264 1.00 85.38 111 ILE A CA 1
ATOM 886 C C . ILE A 1 111 ? -8.739 -0.985 11.539 1.00 85.38 111 ILE A C 1
ATOM 888 O O . ILE A 1 111 ? -8.801 -2.041 12.155 1.00 85.38 111 ILE A O 1
ATOM 892 N N . CYS A 1 112 ? -7.997 0.039 11.961 1.00 82.12 112 CYS A N 1
ATOM 893 C CA . CYS A 1 112 ? -7.277 0.015 13.230 1.00 82.12 112 CYS A CA 1
ATOM 894 C C . CYS A 1 112 ? -8.227 -0.132 14.429 1.00 82.12 112 CYS A C 1
ATOM 896 O O . CYS A 1 112 ? -7.970 -0.957 15.297 1.00 82.12 112 CYS A O 1
ATOM 898 N N . GLU A 1 113 ? -9.344 0.597 14.442 1.00 85.00 113 GLU A N 1
ATOM 899 C CA . GLU A 1 113 ? -10.394 0.484 15.462 1.00 85.00 113 GLU A CA 1
ATOM 900 C C . GLU A 1 113 ? -11.055 -0.904 15.455 1.00 85.00 113 GLU A C 1
ATOM 902 O O . GLU A 1 113 ? -11.187 -1.520 16.509 1.00 85.00 113 GLU A O 1
ATOM 907 N N . GLU A 1 114 ? -11.418 -1.424 14.276 1.00 82.75 114 GLU A N 1
ATOM 908 C CA . GLU A 1 114 ? -11.990 -2.769 14.096 1.00 82.75 114 GLU A CA 1
ATOM 909 C C . GLU A 1 114 ? -11.026 -3.869 14.571 1.00 82.75 114 GLU A C 1
ATOM 911 O O . GLU A 1 114 ? -11.458 -4.868 15.144 1.00 82.75 114 GLU A O 1
ATOM 916 N N . ALA A 1 115 ? -9.723 -3.678 14.360 1.00 76.56 115 ALA A N 1
ATOM 917 C CA . ALA A 1 115 ? -8.674 -4.591 14.801 1.00 76.56 115 ALA A CA 1
ATOM 918 C C . ALA A 1 115 ? -8.184 -4.322 16.239 1.00 76.56 115 ALA A C 1
ATOM 920 O O . ALA A 1 115 ? -7.335 -5.061 16.729 1.00 76.56 115 ALA A O 1
ATOM 921 N N . GLY A 1 116 ? -8.688 -3.285 16.918 1.00 75.88 116 GLY A N 1
ATOM 922 C CA . GLY A 1 116 ? -8.291 -2.925 18.283 1.00 75.88 116 GLY A CA 1
ATOM 923 C C . GLY A 1 116 ? -6.831 -2.477 18.440 1.00 75.88 116 GLY A C 1
ATOM 924 O O . GLY A 1 116 ? -6.286 -2.563 19.538 1.00 75.88 116 GLY A O 1
ATOM 925 N N . VAL A 1 117 ? -6.188 -2.010 17.367 1.00 78.50 117 VAL A N 1
ATOM 926 C CA . VAL A 1 117 ? -4.769 -1.612 17.352 1.00 78.50 117 VAL A CA 1
ATOM 927 C C . VAL A 1 117 ? -4.586 -0.119 17.105 1.00 78.50 117 VAL A C 1
ATOM 929 O O . VAL A 1 117 ? -5.395 0.528 16.443 1.00 78.50 117 VAL A O 1
ATOM 932 N N . THR A 1 118 ? -3.462 0.436 17.558 1.00 70.62 118 THR A N 1
ATOM 933 C CA . THR A 1 118 ? -3.135 1.852 17.306 1.00 70.62 118 THR A CA 1
ATOM 934 C C . THR A 1 118 ? -2.436 2.031 15.960 1.00 70.62 118 THR A C 1
ATOM 936 O O . THR A 1 118 ? -2.438 3.111 15.365 1.00 70.62 118 THR A O 1
ATOM 939 N N . SER A 1 119 ? -1.796 0.978 15.454 1.00 70.81 119 SER A N 1
ATOM 940 C CA . SER A 1 119 ? -1.095 1.001 14.174 1.00 70.81 119 SER A CA 1
ATOM 941 C C . SER A 1 119 ? -1.113 -0.364 13.505 1.00 70.81 119 SER A C 1
ATOM 943 O O . SER A 1 119 ? -1.010 -1.388 14.174 1.00 70.81 119 SER A O 1
ATOM 945 N N . LEU A 1 120 ? -1.165 -0.393 12.168 1.00 69.12 120 LEU A N 1
ATOM 946 C CA . LEU A 1 120 ? -1.150 -1.647 11.401 1.00 69.12 120 LEU A CA 1
ATOM 947 C C . LEU A 1 120 ? 0.055 -2.536 11.753 1.00 69.12 120 LEU A C 1
ATOM 949 O O . LEU A 1 120 ? -0.038 -3.757 11.687 1.00 69.12 120 LEU A O 1
ATOM 953 N N . SER A 1 121 ? 1.179 -1.926 12.146 1.00 65.88 121 SER A N 1
ATOM 954 C CA . SER A 1 121 ? 2.379 -2.631 12.600 1.00 65.88 121 SER A CA 1
ATOM 955 C C . SER A 1 121 ? 2.164 -3.502 13.840 1.00 65.88 121 SER A C 1
ATOM 957 O O . SER A 1 121 ? 2.878 -4.488 13.985 1.00 65.88 121 SER A O 1
ATOM 959 N N . GLU A 1 122 ? 1.199 -3.169 14.704 1.00 63.22 122 GLU A N 1
ATOM 960 C CA . GLU A 1 122 ? 0.870 -3.924 15.926 1.00 63.22 122 GLU A CA 1
ATOM 961 C C . GLU A 1 122 ? 0.007 -5.156 15.627 1.00 63.22 122 GLU A C 1
ATOM 963 O O . GLU A 1 122 ? 0.222 -6.207 16.221 1.00 63.22 122 GLU A O 1
ATOM 968 N N . VAL A 1 123 ? -0.887 -5.081 14.629 1.00 59.97 123 VAL A N 1
ATOM 969 C CA . VAL A 1 123 ? -1.736 -6.219 14.196 1.00 59.97 123 VAL A CA 1
ATOM 970 C C . VAL A 1 123 ? -0.895 -7.419 13.753 1.00 59.97 123 VAL A C 1
ATOM 972 O O . VAL A 1 123 ? -1.339 -8.565 13.719 1.00 59.97 123 VAL A O 1
ATOM 975 N N . MET A 1 124 ? 0.353 -7.158 13.375 1.00 55.94 124 MET A N 1
ATOM 976 C CA . MET A 1 124 ? 1.248 -8.166 12.838 1.00 55.94 124 MET A CA 1
ATOM 977 C C . MET A 1 124 ? 1.870 -9.094 13.867 1.00 55.94 124 MET A C 1
ATOM 979 O O . MET A 1 124 ? 2.4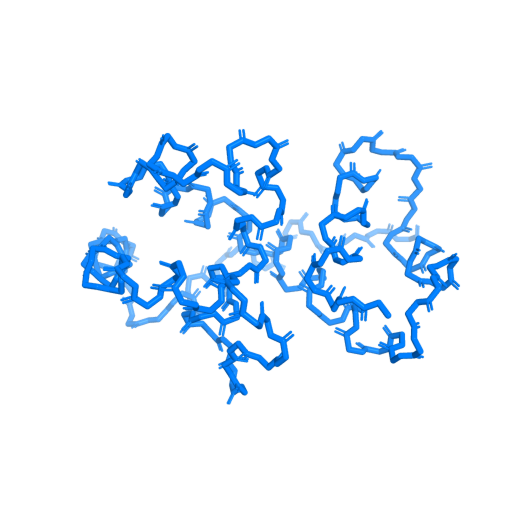11 -10.123 13.450 1.00 55.94 124 MET A O 1
ATOM 983 N N . ASP A 1 125 ? 1.861 -8.743 15.154 1.00 50.81 125 ASP A N 1
ATOM 984 C CA . ASP A 1 125 ? 2.439 -9.622 16.174 1.00 50.81 125 ASP A CA 1
ATOM 985 C C . ASP A 1 125 ? 1.630 -10.930 16.277 1.00 50.81 125 ASP A C 1
ATOM 987 O O . ASP A 1 125 ? 2.205 -12.002 16.455 1.00 50.81 125 ASP A O 1
ATOM 991 N N . GLU A 1 126 ? 0.325 -10.889 15.982 1.00 44.75 126 GLU A N 1
ATOM 992 C CA . GLU A 1 126 ? -0.542 -12.075 15.998 1.00 44.75 126 GLU A CA 1
ATOM 993 C C . GLU A 1 126 ? -0.461 -12.940 14.726 1.00 44.75 126 GLU A C 1
ATOM 995 O O . GLU A 1 126 ? -0.677 -14.149 14.783 1.00 44.75 126 GLU A O 1
ATOM 1000 N N . GLN A 1 127 ? -0.080 -12.375 13.573 1.00 46.34 127 GLN A N 1
ATOM 1001 C CA . GLN A 1 127 ? 0.011 -13.116 12.297 1.00 46.34 127 GLN A CA 1
ATOM 1002 C C . GLN A 1 127 ? 1.440 -13.576 11.949 1.00 46.34 127 GLN A C 1
ATOM 1004 O O . GLN A 1 127 ? 1.682 -14.197 10.908 1.00 46.34 127 GLN A O 1
ATOM 1009 N N . GLY A 1 128 ? 2.409 -13.308 12.831 1.00 39.91 128 GLY A N 1
ATOM 1010 C CA . GLY A 1 128 ? 3.832 -13.612 12.651 1.00 39.91 128 GLY A CA 1
ATOM 1011 C C . GLY A 1 128 ? 4.199 -15.100 12.557 1.00 39.91 128 GLY A C 1
ATOM 1012 O O . GLY A 1 128 ? 5.368 -15.419 12.322 1.00 39.91 128 GLY A O 1
ATOM 1013 N N . LEU A 1 129 ? 3.242 -16.024 12.703 1.00 39.84 129 LEU A N 1
ATOM 1014 C CA . LEU A 1 129 ? 3.535 -17.459 12.700 1.00 39.84 129 LEU A CA 1
ATOM 1015 C C . LEU A 1 129 ? 3.401 -18.146 11.329 1.00 39.84 129 LEU A C 1
ATOM 1017 O O . LEU A 1 129 ? 3.977 -19.220 11.163 1.00 39.84 129 LEU A O 1
ATOM 1021 N N . MET A 1 130 ? 2.721 -17.565 10.329 1.00 36.81 130 MET A N 1
ATOM 1022 C CA . MET A 1 130 ? 2.331 -18.347 9.136 1.00 36.81 130 MET A CA 1
ATOM 1023 C C . MET A 1 130 ? 3.081 -18.047 7.827 1.00 36.81 130 MET A C 1
ATOM 1025 O O . MET A 1 130 ? 2.969 -18.813 6.873 1.00 36.81 130 MET A O 1
ATOM 1029 N N . THR A 1 131 ? 3.933 -17.022 7.772 1.00 41.53 131 THR A N 1
ATOM 1030 C CA . THR A 1 131 ? 4.803 -16.761 6.603 1.00 41.53 131 THR A CA 1
ATOM 1031 C C . THR A 1 131 ? 6.247 -16.481 7.010 1.00 41.53 131 THR A C 1
ATOM 1033 O O . THR A 1 131 ? 6.927 -15.601 6.484 1.00 41.53 131 THR A O 1
ATOM 1036 N N . ARG A 1 132 ? 6.810 -17.362 7.850 1.00 36.66 132 ARG A N 1
ATOM 1037 C CA . ARG A 1 132 ? 8.165 -17.836 7.536 1.00 36.66 132 ARG A CA 1
ATOM 1038 C C . ARG A 1 132 ? 8.036 -18.554 6.198 1.00 36.66 132 ARG A C 1
ATOM 1040 O O . ARG A 1 132 ? 7.716 -19.738 6.183 1.00 36.66 132 ARG A O 1
ATOM 1047 N N . CYS A 1 133 ? 8.221 -17.836 5.089 1.00 37.06 133 CYS A N 1
ATOM 1048 C CA . CYS A 1 133 ? 8.435 -18.424 3.765 1.00 37.06 133 CYS A CA 1
ATOM 1049 C C . CYS A 1 133 ? 9.750 -19.219 3.797 1.00 37.06 133 CYS A C 1
ATOM 1051 O O . CYS A 1 133 ? 10.819 -18.739 3.436 1.00 37.06 133 CYS A O 1
ATOM 1053 N N . THR A 1 134 ? 9.643 -20.372 4.450 1.00 38.59 134 THR A N 1
ATOM 1054 C CA . THR A 1 134 ? 10.109 -21.703 4.099 1.00 38.59 134 THR A CA 1
ATOM 1055 C C . THR A 1 134 ? 11.070 -21.742 2.915 1.00 38.59 134 THR A C 1
ATOM 1057 O O . THR A 1 134 ? 10.653 -21.534 1.782 1.00 38.59 134 THR A O 1
ATOM 1060 N N . LYS A 1 135 ? 12.326 -22.047 3.276 1.00 35.94 135 LYS A N 1
ATOM 1061 C CA . LYS A 1 135 ? 13.403 -22.730 2.535 1.00 35.94 135 LYS A CA 1
ATOM 1062 C C . LYS A 1 135 ? 13.655 -22.312 1.086 1.00 35.94 135 LYS A C 1
ATOM 1064 O O . LYS A 1 135 ? 12.861 -22.674 0.198 1.00 35.94 135 LYS A O 1
#

InterPro domains:
  IPR048889 NSUN5/RCM1, N-terminal domain [PF21153] (34-119)